Protein AF-A0A959G3I7-F1 (afdb_monomer)

Nearest PDB structures (foldseek):
  6gts-assembly1_C-2  TM=4.279E-01  e=1.284E+00  Escherichia coli
  2k5j-assembly1_B  TM=5.440E-01  e=3.420E+00  Shigella flexneri 5 str. 8401
  6sbx-assembly1_C  TM=5.946E-01  e=5.582E+00  Myxococcus xanthus

Radius of gyration: 24.96 Å; Cα contacts (8 Å, |Δi|>4): 15; chains: 1; bounding box: 58×36×46 Å

Solvent-accessible surface area (backbone atoms only — not comparable to full-atom values): 4941 Å² total; per-residue (Å²): 138,89,76,60,67,71,57,53,54,53,47,45,53,50,21,56,76,70,76,43,55,51,66,58,58,51,50,54,51,51,51,51,53,52,51,58,70,68,38,72,70,68,78,76,64,49,72,67,57,52,70,48,58,80,74,58,80,80,78,61,94,87,61,55,72,64,63,55,50,52,51,54,49,44,62,70,72,75,107

Mean predicted aligned error: 14.55 Å

Secondary structure (DSSP, 8-state):
----HHHHHHHHHHHHHTTS-HHHHHHHHHHHHHHHHT--------HHHHHHTTTSPPPPTTS-HHHHHHHHHHHHH--

pLDDT: mean 82.51, std 12.52, range [51.88, 96.75]

Structure (mmCIF, N/CA/C/O backbone):
data_AF-A0A959G3I7-F1
#
_entry.id   AF-A0A959G3I7-F1
#
loop_
_atom_site.group_PDB
_atom_site.id
_atom_site.type_symbol
_atom_site.label_atom_id
_atom_site.label_alt_id
_atom_site.label_comp_id
_atom_site.label_asym_id
_atom_site.label_entity_id
_atom_site.label_seq_id
_atom_site.pdbx_PDB_ins_code
_atom_site.Cartn_x
_atom_site.Cartn_y
_atom_site.Cartn_z
_atom_site.occupancy
_atom_site.B_iso_or_equiv
_atom_site.auth_seq_id
_atom_site.auth_comp_id
_atom_site.auth_asym_id
_atom_site.auth_atom_id
_atom_site.pdbx_PDB_model_num
ATOM 1 N N . LEU A 1 1 ? -13.673 16.860 8.428 1.00 69.56 1 LEU A N 1
ATOM 2 C CA . LEU A 1 1 ? -14.506 15.799 7.819 1.00 69.56 1 LEU A CA 1
ATOM 3 C C . LEU A 1 1 ? -15.751 15.615 8.673 1.00 69.56 1 LEU A C 1
ATOM 5 O O . LEU A 1 1 ? -15.595 15.448 9.876 1.00 69.56 1 LEU A O 1
ATOM 9 N N . ASN A 1 2 ? -16.940 15.629 8.073 1.00 84.06 2 ASN A N 1
ATOM 10 C CA . ASN A 1 2 ? -18.166 15.184 8.737 1.00 84.06 2 ASN A CA 1
ATOM 11 C C . ASN A 1 2 ? -18.532 13.808 8.180 1.00 84.06 2 ASN A C 1
ATOM 13 O O . ASN A 1 2 ? -18.572 13.635 6.966 1.00 84.06 2 ASN A O 1
ATOM 17 N N . MET A 1 3 ? -18.762 12.839 9.062 1.00 85.31 3 MET A N 1
ATOM 18 C CA . MET A 1 3 ? -19.196 11.490 8.700 1.00 85.31 3 MET A CA 1
ATOM 19 C C . MET A 1 3 ? -20.377 11.085 9.573 1.00 85.31 3 MET A C 1
ATOM 21 O O . MET A 1 3 ? -20.492 11.529 10.718 1.00 85.31 3 MET A O 1
ATOM 25 N N . ASP A 1 4 ? -21.226 10.216 9.039 1.00 94.62 4 ASP A N 1
ATOM 26 C CA . ASP A 1 4 ? -22.338 9.632 9.779 1.00 94.62 4 ASP A CA 1
ATOM 27 C C . ASP A 1 4 ? -21.828 8.807 10.978 1.00 94.62 4 ASP A C 1
ATOM 29 O O . ASP A 1 4 ? -20.870 8.033 10.862 1.00 94.62 4 ASP A O 1
ATOM 33 N N . ARG A 1 5 ? -22.473 8.956 12.143 1.00 93.75 5 ARG A N 1
ATOM 34 C CA . ARG A 1 5 ? -22.119 8.205 13.359 1.00 93.75 5 ARG A CA 1
ATOM 35 C C . ARG A 1 5 ? -22.234 6.694 13.161 1.00 93.75 5 ARG A C 1
ATOM 37 O O . ARG A 1 5 ? -21.373 5.965 13.643 1.00 93.75 5 ARG A O 1
ATOM 44 N N . SER A 1 6 ? -23.239 6.231 12.419 1.00 95.69 6 SER A N 1
ATOM 45 C CA . SER A 1 6 ? -23.436 4.807 12.124 1.00 95.69 6 SER A CA 1
ATOM 46 C C . SER A 1 6 ? -22.248 4.213 11.360 1.00 95.69 6 SER A C 1
ATOM 48 O O . SER A 1 6 ? -21.789 3.111 11.671 1.00 95.69 6 SER A O 1
ATOM 50 N N . VAL A 1 7 ? -21.680 4.984 10.429 1.00 94.38 7 VAL A N 1
ATOM 51 C CA . VAL A 1 7 ? -20.490 4.606 9.658 1.00 94.38 7 VAL A CA 1
ATOM 52 C C . VAL A 1 7 ? -19.253 4.578 10.555 1.00 94.38 7 VAL A C 1
ATOM 54 O O . VAL A 1 7 ? -18.473 3.626 10.497 1.00 94.38 7 VAL A O 1
ATOM 57 N N . VAL A 1 8 ? -19.089 5.576 11.433 1.00 93.19 8 VAL A N 1
ATOM 58 C CA . VAL A 1 8 ? -17.980 5.614 12.404 1.00 93.19 8 VAL A CA 1
ATOM 59 C C . VAL A 1 8 ? -18.007 4.389 13.321 1.00 93.19 8 VAL A C 1
ATOM 61 O O . VAL A 1 8 ? -16.964 3.779 13.565 1.00 93.19 8 VAL A O 1
ATOM 64 N N . ASP A 1 9 ? -19.181 3.999 13.812 1.00 95.25 9 ASP A N 1
ATOM 65 C CA . ASP A 1 9 ? -19.318 2.863 14.724 1.00 95.25 9 ASP A CA 1
ATOM 66 C C . ASP A 1 9 ? -19.043 1.522 14.032 1.00 95.25 9 ASP A C 1
ATOM 68 O O . ASP A 1 9 ? -18.355 0.664 14.596 1.00 95.25 9 ASP A O 1
ATOM 72 N N . ALA A 1 10 ? -19.509 1.348 12.793 1.00 95.25 10 ALA A N 1
ATOM 73 C CA . ALA A 1 10 ? -19.179 0.178 11.982 1.00 95.25 10 ALA A CA 1
ATOM 74 C C . ALA A 1 10 ? -17.666 0.082 11.720 1.00 95.25 10 ALA A C 1
ATOM 76 O O . ALA A 1 10 ? -17.060 -0.975 11.918 1.00 95.25 10 ALA A O 1
ATOM 77 N N . ALA A 1 11 ? -17.030 1.201 11.367 1.00 94.19 11 ALA A N 1
ATOM 78 C CA . ALA A 1 11 ? -15.598 1.249 11.101 1.00 94.19 11 ALA A CA 1
ATOM 79 C C . ALA A 1 11 ? -14.758 0.965 12.360 1.00 94.19 11 ALA A C 1
ATOM 81 O O . ALA A 1 11 ? -13.763 0.245 12.287 1.00 94.19 11 ALA A O 1
ATOM 82 N N . LYS A 1 12 ? -15.174 1.450 13.541 1.00 94.88 12 LYS A N 1
ATOM 83 C CA . LYS A 1 12 ? -14.524 1.110 14.822 1.00 94.88 12 LYS A CA 1
ATOM 84 C C . LYS A 1 12 ? -14.613 -0.383 15.141 1.00 94.88 12 LYS A C 1
ATOM 86 O O . LYS A 1 12 ? -13.627 -0.957 15.604 1.00 94.88 12 LYS A O 1
ATOM 91 N N . LYS A 1 13 ? -15.769 -1.017 14.898 1.00 96.75 13 LYS A N 1
ATOM 92 C CA . LYS A 1 13 ? -15.938 -2.471 15.081 1.00 96.75 13 LYS A CA 1
ATOM 93 C C . LYS A 1 13 ? -14.994 -3.250 14.170 1.00 96.75 13 LYS A C 1
ATOM 95 O O . LYS A 1 13 ? -14.286 -4.132 14.653 1.00 96.75 13 LYS A O 1
ATOM 100 N N . TYR A 1 14 ? -14.934 -2.871 12.895 1.00 96.00 14 TYR A N 1
ATOM 101 C CA . TYR A 1 14 ? -14.011 -3.464 11.932 1.00 96.00 14 TYR A CA 1
ATOM 102 C C . TYR A 1 14 ? -12.550 -3.305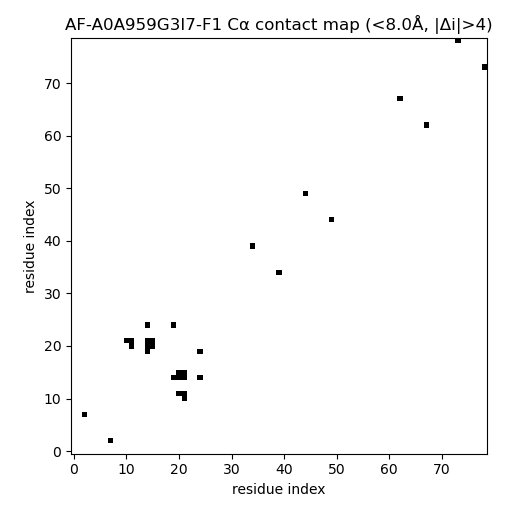 12.376 1.00 96.00 14 TYR A C 1
ATOM 104 O O . TYR A 1 14 ? -11.837 -4.299 12.512 1.00 96.00 14 TYR A O 1
ATOM 112 N N . ALA A 1 15 ? -12.133 -2.082 12.716 1.00 96.25 15 ALA A N 1
ATOM 113 C CA . ALA A 1 15 ? -10.774 -1.788 13.162 1.00 96.25 15 ALA A CA 1
ATOM 114 C C . ALA A 1 15 ? -10.372 -2.660 14.365 1.00 96.25 15 ALA A C 1
ATOM 116 O O . ALA A 1 15 ? -9.344 -3.341 14.328 1.00 96.25 15 ALA A O 1
ATOM 117 N N . LYS A 1 16 ? -11.250 -2.758 15.373 1.00 95.31 16 LYS A N 1
ATOM 118 C CA . LYS A 1 16 ? -11.040 -3.614 16.546 1.00 95.31 16 LYS A CA 1
ATOM 119 C C . LYS A 1 16 ? -10.909 -5.095 16.176 1.00 95.31 16 LYS A C 1
ATOM 121 O O . LYS A 1 16 ? -10.013 -5.751 16.695 1.00 95.31 16 LYS A O 1
ATOM 126 N N . SER A 1 17 ? -11.750 -5.609 15.272 1.00 95.75 17 SER A N 1
ATOM 127 C CA . SER A 1 17 ? -11.648 -7.001 14.798 1.00 95.75 17 SER A CA 1
ATOM 128 C C . SER A 1 17 ? -10.367 -7.279 14.006 1.00 95.75 17 SER A C 1
ATOM 130 O O . SER A 1 17 ? -9.825 -8.373 14.092 1.00 95.75 17 SER A O 1
ATOM 132 N N . SER A 1 18 ? -9.843 -6.274 13.298 1.00 90.94 18 SER A N 1
ATOM 133 C CA . SER A 1 18 ? -8.570 -6.356 12.573 1.00 90.94 18 SER A CA 1
ATOM 134 C C . SER A 1 18 ? -7.328 -6.114 13.445 1.00 90.94 18 SER A C 1
ATOM 136 O O . SER A 1 18 ? -6.215 -6.167 12.933 1.00 90.94 18 SER A O 1
ATOM 138 N N . GLY A 1 19 ? -7.492 -5.812 14.741 1.00 94.69 19 GLY A N 1
ATOM 139 C CA . GLY A 1 19 ? -6.380 -5.483 15.642 1.00 94.69 19 GLY A CA 1
ATOM 140 C C . GLY A 1 19 ? -5.693 -4.146 15.335 1.00 94.69 19 GLY A C 1
ATOM 141 O O . GLY A 1 19 ? -4.538 -3.948 15.703 1.00 94.69 19 GLY A O 1
ATOM 142 N N . ARG A 1 20 ? -6.380 -3.222 14.655 1.00 94.56 20 ARG A N 1
ATOM 143 C CA . ARG A 1 20 ? -5.838 -1.925 14.222 1.00 94.56 20 ARG A CA 1
ATOM 144 C C . ARG A 1 20 ? -6.657 -0.770 14.784 1.00 94.56 20 ARG A C 1
ATOM 146 O O . ARG A 1 20 ? -7.839 -0.913 15.093 1.00 94.56 20 ARG A O 1
ATOM 153 N N . SER A 1 21 ? -6.046 0.408 14.901 1.00 95.81 21 SER A N 1
ATOM 154 C CA . SER A 1 21 ? -6.794 1.631 15.198 1.00 95.81 21 SER A CA 1
ATOM 155 C C . SER A 1 21 ? -7.525 2.124 13.947 1.00 95.81 21 SER A C 1
ATOM 157 O O . SER A 1 21 ? -7.022 2.014 12.828 1.00 95.81 21 SER A O 1
ATOM 159 N N . LEU A 1 22 ? -8.712 2.711 14.136 1.00 93.25 22 LEU A N 1
ATOM 160 C CA . LEU A 1 22 ? -9.458 3.325 13.034 1.00 93.25 22 LEU A CA 1
ATOM 161 C C . LEU A 1 22 ? -8.639 4.438 12.361 1.00 93.25 22 LEU A C 1
ATOM 163 O O . LEU A 1 22 ? -8.647 4.553 11.141 1.00 93.25 22 LEU A O 1
ATOM 167 N N . SER A 1 23 ? -7.896 5.219 13.149 1.00 94.00 23 SER A N 1
ATOM 168 C CA . SER A 1 23 ? -7.011 6.265 12.634 1.00 94.00 23 SER A CA 1
ATOM 169 C C . SER A 1 23 ? -5.937 5.711 11.700 1.00 94.00 23 SER A C 1
ATOM 171 O O . SER A 1 23 ? -5.746 6.281 10.635 1.00 94.00 23 SER A O 1
ATOM 173 N N . SER A 1 24 ? -5.307 4.579 12.037 1.00 94.19 24 SER A N 1
ATOM 174 C CA . SER A 1 24 ? -4.285 3.956 11.183 1.00 94.19 24 SER A CA 1
ATOM 175 C C . SER A 1 24 ? -4.854 3.490 9.842 1.00 94.19 24 SER A C 1
ATOM 177 O O . SER A 1 24 ? -4.224 3.687 8.809 1.00 94.19 24 SER A O 1
ATOM 179 N N . ILE A 1 25 ? -6.059 2.910 9.836 1.00 94.31 25 ILE A N 1
ATOM 180 C CA . ILE A 1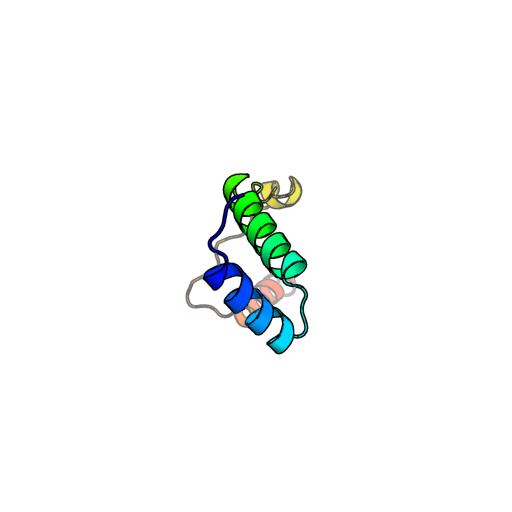 25 ? -6.712 2.463 8.594 1.00 94.31 25 ILE A CA 1
ATOM 181 C C . ILE A 1 25 ? -7.018 3.659 7.682 1.00 94.31 25 ILE A C 1
ATOM 183 O O . ILE A 1 25 ? -6.775 3.602 6.479 1.00 94.31 25 ILE A O 1
ATOM 187 N N . VAL A 1 26 ? -7.543 4.744 8.256 1.00 93.56 26 VAL A N 1
ATOM 188 C CA . VAL A 1 26 ? -7.868 5.963 7.502 1.00 93.56 26 VAL A CA 1
ATOM 189 C C . VAL A 1 26 ? -6.600 6.647 6.993 1.00 93.56 26 VAL A C 1
ATOM 191 O O . VAL A 1 26 ? -6.564 7.081 5.846 1.00 93.56 26 VAL A O 1
ATOM 194 N N . GLU A 1 27 ? -5.555 6.721 7.815 1.00 94.06 27 GLU A N 1
ATOM 195 C CA . GLU A 1 27 ? -4.269 7.310 7.444 1.00 94.06 27 GLU A CA 1
ATOM 196 C C . GLU A 1 27 ? -3.636 6.590 6.247 1.00 94.06 27 GLU A C 1
ATOM 198 O O . GLU A 1 27 ? -3.241 7.245 5.284 1.00 94.06 27 GLU A O 1
ATOM 203 N N . ASP A 1 28 ? -3.588 5.256 6.267 1.00 93.12 28 ASP A N 1
ATOM 204 C CA . ASP A 1 28 ? -3.038 4.467 5.160 1.00 93.12 28 ASP A CA 1
ATOM 205 C C . ASP A 1 28 ? -3.819 4.678 3.860 1.00 93.12 28 ASP A C 1
ATOM 207 O O . ASP A 1 28 ? -3.229 4.812 2.786 1.00 93.12 28 ASP A O 1
ATOM 211 N N . TYR A 1 29 ? -5.148 4.744 3.951 1.00 91.44 29 TYR A N 1
ATOM 212 C CA . TYR A 1 29 ? -5.997 4.999 2.792 1.00 91.44 29 TYR A CA 1
ATOM 213 C C . TYR A 1 29 ? -5.770 6.401 2.214 1.00 91.44 29 TYR A C 1
ATOM 215 O O . TYR A 1 29 ? -5.612 6.552 1.005 1.00 91.44 29 TYR A O 1
ATOM 223 N N . LEU A 1 30 ? -5.682 7.425 3.066 1.00 92.06 30 LEU A N 1
ATOM 224 C CA . LEU A 1 30 ? -5.385 8.788 2.622 1.00 92.06 30 LEU A CA 1
ATOM 225 C C . LEU A 1 30 ? -3.985 8.887 1.997 1.00 92.06 30 LEU A C 1
ATOM 227 O O . LEU A 1 30 ? -3.836 9.538 0.968 1.00 92.06 30 LEU A O 1
ATOM 231 N N . LYS A 1 31 ? -2.977 8.196 2.550 1.00 89.38 31 LYS A N 1
ATOM 232 C CA . LYS A 1 31 ? -1.638 8.100 1.937 1.00 89.38 31 LYS A CA 1
ATOM 233 C C . LYS A 1 31 ? -1.696 7.487 0.539 1.00 89.38 31 LYS A C 1
ATOM 235 O O . LYS A 1 31 ? -1.030 7.990 -0.359 1.00 89.38 31 LYS A O 1
ATOM 240 N N . LEU A 1 32 ? -2.484 6.427 0.345 1.00 87.62 32 LEU A N 1
ATOM 241 C CA . LEU A 1 32 ? -2.682 5.801 -0.967 1.00 87.62 32 LEU A CA 1
ATOM 242 C C . LEU A 1 32 ? -3.323 6.764 -1.973 1.00 87.62 32 LEU A C 1
ATOM 244 O O . LEU A 1 32 ? -2.827 6.872 -3.093 1.00 87.62 32 LEU A O 1
ATOM 248 N N . LEU A 1 33 ? -4.374 7.482 -1.568 1.00 85.00 33 LEU A N 1
ATOM 249 C CA . LEU A 1 33 ? -5.049 8.454 -2.432 1.00 85.00 33 LEU A CA 1
ATOM 250 C C . LEU A 1 33 ? -4.117 9.601 -2.837 1.00 85.00 33 LEU A C 1
ATOM 252 O O . LEU A 1 33 ? -4.002 9.911 -4.018 1.00 85.00 33 LEU A O 1
ATOM 256 N N . VAL A 1 34 ? -3.388 10.173 -1.876 1.00 84.06 34 VAL A N 1
ATOM 257 C CA . VAL A 1 34 ? -2.433 11.258 -2.144 1.00 84.06 34 VAL A CA 1
ATOM 258 C C . VAL A 1 34 ? -1.269 10.769 -3.011 1.00 84.06 34 VAL A C 1
ATOM 260 O O . VAL A 1 34 ? -0.847 11.479 -3.918 1.00 84.06 34 VAL A O 1
ATOM 263 N N . LYS A 1 35 ? -0.782 9.540 -2.801 1.00 75.81 35 LYS A N 1
ATOM 264 C CA . LYS A 1 35 ? 0.268 8.936 -3.636 1.00 75.81 35 LYS A CA 1
ATOM 265 C C . LYS A 1 35 ? -0.193 8.685 -5.078 1.00 75.81 35 LYS A C 1
ATOM 267 O O . LYS A 1 35 ? 0.630 8.732 -5.981 1.00 75.81 35 LYS A O 1
ATOM 272 N N . GLN A 1 36 ? -1.478 8.404 -5.309 1.00 63.88 36 GLN A N 1
ATOM 273 C CA . GLN A 1 36 ? -2.029 8.320 -6.667 1.00 63.88 36 GLN A CA 1
ATOM 274 C C . GLN A 1 36 ? -2.211 9.702 -7.312 1.00 63.88 36 GLN A C 1
ATOM 276 O O . GLN A 1 36 ? -1.985 9.836 -8.512 1.00 63.88 36 GLN A O 1
ATOM 281 N N . GLU A 1 37 ? -2.611 10.718 -6.540 1.00 60.56 37 GLU A N 1
ATOM 282 C CA . GLU A 1 37 ? -2.826 12.084 -7.043 1.00 60.56 37 GLU A CA 1
ATOM 283 C C . GLU A 1 37 ? -1.534 12.859 -7.318 1.00 60.56 37 GLU A C 1
ATOM 285 O O . GLU A 1 37 ? -1.523 13.705 -8.209 1.00 60.56 37 GLU A O 1
ATOM 290 N N . GLN A 1 38 ? -0.427 12.551 -6.634 1.00 59.44 38 GLN A N 1
ATOM 291 C CA . GLN A 1 38 ? 0.888 13.164 -6.891 1.00 59.44 38 GLN A CA 1
ATOM 292 C C . GLN A 1 38 ? 1.515 12.747 -8.239 1.00 59.44 38 GLN A C 1
ATOM 294 O O . GLN A 1 38 ? 2.688 13.010 -8.500 1.00 59.44 38 GLN A O 1
ATOM 299 N N . GLY A 1 39 ? 0.721 12.129 -9.121 1.00 51.88 39 GLY A N 1
ATOM 300 C CA . GLY A 1 39 ? 1.205 11.349 -10.244 1.00 51.88 39 GLY A CA 1
ATOM 301 C C . GLY A 1 39 ? 1.886 10.094 -9.715 1.00 51.88 39 GLY A C 1
ATOM 302 O O . GLY A 1 39 ? 2.316 10.030 -8.564 1.00 51.88 39 GLY A O 1
ATOM 303 N N . ALA A 1 40 ? 2.035 9.073 -10.555 1.00 53.66 40 ALA A N 1
ATOM 304 C CA . ALA A 1 40 ? 3.176 8.199 -10.339 1.00 53.66 40 ALA A CA 1
ATOM 305 C C . ALA A 1 40 ? 4.365 9.152 -10.206 1.00 53.66 40 ALA A C 1
ATOM 307 O O . ALA A 1 40 ? 4.615 9.870 -11.177 1.00 53.66 40 ALA A O 1
ATOM 308 N N . GLU A 1 41 ? 5.012 9.243 -9.032 1.00 55.44 41 GLU A N 1
ATOM 309 C CA . GLU A 1 41 ? 6.371 9.777 -8.976 1.00 55.44 41 GLU A CA 1
ATOM 310 C C . GLU A 1 41 ? 7.031 9.115 -10.164 1.00 55.44 41 GLU A C 1
ATOM 312 O O . GLU A 1 41 ? 7.064 7.878 -10.221 1.00 55.44 41 GLU A O 1
ATOM 317 N N . SER A 1 42 ? 7.317 9.915 -11.197 1.00 56.59 42 SER A N 1
ATOM 318 C CA . SER A 1 42 ? 7.850 9.409 -12.446 1.00 56.59 42 SER A CA 1
ATOM 319 C C . SER A 1 42 ? 8.981 8.531 -11.992 1.00 56.59 42 SER A C 1
ATOM 321 O O . SER A 1 42 ? 9.861 9.056 -11.317 1.00 56.59 42 SER A O 1
ATOM 323 N N . PHE A 1 43 ? 8.870 7.214 -12.195 1.00 59.19 43 PHE A N 1
ATOM 324 C CA . PHE A 1 43 ? 9.908 6.292 -11.773 1.00 59.19 43 PHE A CA 1
ATOM 325 C C . PHE A 1 43 ? 11.176 6.873 -12.379 1.00 59.19 43 PHE A C 1
ATOM 327 O O . PHE A 1 43 ? 11.309 6.868 -13.605 1.00 59.19 43 PHE A O 1
ATOM 334 N N . GLU A 1 44 ? 11.992 7.537 -11.555 1.00 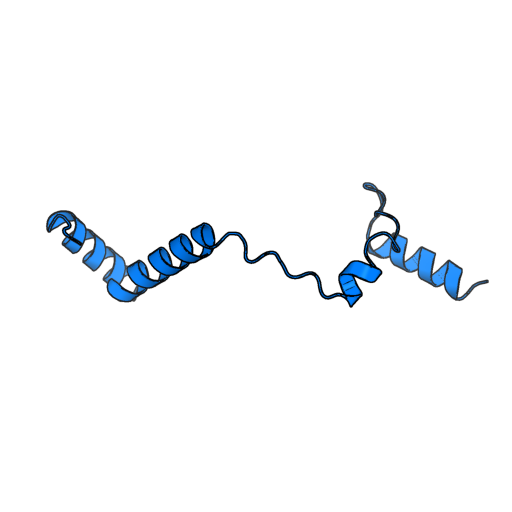63.97 44 GLU A N 1
ATOM 335 C CA . GLU A 1 44 ? 13.101 8.321 -12.065 1.00 63.97 44 GLU A CA 1
ATOM 336 C C . GLU A 1 44 ? 14.110 7.273 -12.476 1.00 63.97 44 GLU A C 1
ATOM 338 O O . GLU A 1 44 ? 14.837 6.696 -11.666 1.00 63.97 44 GLU A O 1
ATOM 343 N N . ILE A 1 45 ? 14.058 6.933 -13.760 1.00 69.81 45 ILE A N 1
ATOM 344 C CA . ILE A 1 45 ? 15.004 6.029 -14.368 1.00 69.81 45 ILE A CA 1
ATOM 345 C C . ILE A 1 45 ? 16.352 6.709 -14.164 1.00 69.81 45 ILE A C 1
ATOM 347 O O . ILE A 1 45 ? 16.604 7.769 -14.736 1.00 69.81 45 ILE A O 1
ATOM 351 N N . SER A 1 46 ? 17.201 6.110 -13.324 1.00 80.88 46 SER A N 1
ATOM 352 C CA . SER A 1 46 ? 18.565 6.591 -13.106 1.00 80.88 46 SER A CA 1
ATOM 353 C C .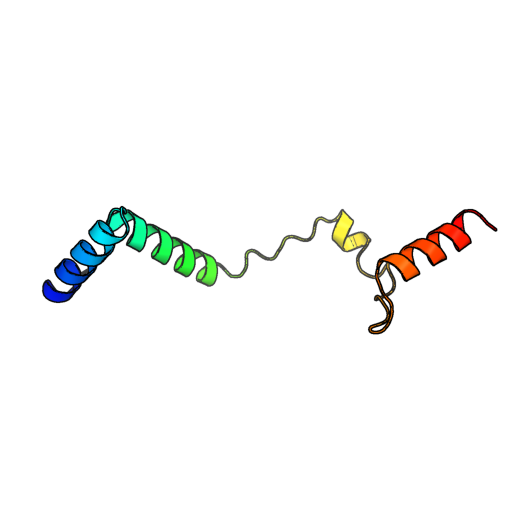 SER A 1 46 ? 19.213 6.921 -14.458 1.00 80.88 46 SER A C 1
ATOM 355 O O . SER A 1 46 ? 19.036 6.139 -15.398 1.00 80.88 46 SER A O 1
ATOM 357 N N . PRO A 1 47 ? 19.995 8.012 -14.583 1.00 79.19 47 PRO A N 1
ATOM 358 C CA . PRO A 1 47 ? 20.659 8.371 -15.838 1.00 79.19 47 PRO A CA 1
ATOM 359 C C . PRO A 1 47 ? 21.434 7.206 -16.471 1.00 79.19 47 PRO A C 1
ATOM 361 O O . PRO A 1 47 ? 21.488 7.085 -17.692 1.00 79.19 47 PRO A O 1
ATOM 364 N N . LEU A 1 48 ? 21.975 6.306 -15.639 1.00 81.12 48 LEU A N 1
ATOM 365 C CA . LEU A 1 48 ? 22.624 5.071 -16.077 1.00 81.12 48 LEU A CA 1
ATOM 366 C C . LEU A 1 48 ? 21.637 4.069 -16.693 1.00 81.12 48 LEU A C 1
ATOM 368 O O . LEU A 1 48 ? 21.914 3.474 -17.724 1.00 81.12 48 LEU A O 1
ATOM 372 N N . VAL A 1 49 ? 20.480 3.860 -16.071 1.00 79.44 49 VAL A N 1
ATOM 373 C CA . VAL A 1 49 ? 19.452 2.964 -16.618 1.00 79.44 49 VAL A CA 1
ATOM 374 C C . VAL A 1 49 ? 18.868 3.555 -17.905 1.00 79.44 49 VAL A C 1
ATOM 376 O O . VAL A 1 49 ? 18.604 2.812 -18.845 1.00 79.44 49 VAL A O 1
ATOM 379 N N . HIS A 1 50 ? 18.740 4.883 -17.991 1.00 80.25 50 HIS A N 1
ATOM 380 C CA . HIS A 1 50 ? 18.291 5.569 -19.201 1.00 80.25 50 HIS A CA 1
ATOM 381 C C . HIS A 1 50 ? 19.307 5.438 -20.342 1.00 80.25 50 HIS A C 1
ATOM 383 O O . HIS A 1 50 ? 18.915 5.165 -21.470 1.00 80.25 50 HIS A O 1
ATOM 389 N N . SER A 1 51 ? 20.611 5.552 -20.062 1.00 81.88 51 SER A N 1
ATOM 390 C CA . SER A 1 51 ? 21.653 5.369 -21.084 1.00 81.88 51 SER A CA 1
ATOM 391 C C . SER A 1 51 ? 21.779 3.922 -21.572 1.00 81.88 51 SER A C 1
ATOM 393 O O . SER A 1 51 ? 22.205 3.687 -22.701 1.00 81.88 51 SER A O 1
ATOM 395 N N . LEU A 1 52 ? 21.383 2.951 -20.746 1.00 81.56 52 LEU A N 1
ATOM 396 C CA . LEU A 1 52 ? 21.293 1.537 -21.118 1.00 81.56 52 LEU A CA 1
ATOM 397 C C . LEU A 1 52 ? 19.968 1.186 -21.820 1.00 81.56 52 LEU A C 1
ATOM 399 O O . LEU A 1 52 ? 19.860 0.116 -22.428 1.00 81.56 52 LEU A O 1
ATOM 403 N N . TRP A 1 53 ? 18.960 2.063 -21.761 1.00 75.25 53 TRP A N 1
ATOM 404 C CA . TRP A 1 53 ? 17.662 1.843 -22.391 1.00 75.25 53 TRP A CA 1
ATOM 405 C C . TRP A 1 53 ? 17.823 1.808 -23.916 1.00 75.25 53 TRP A C 1
ATOM 407 O O . TRP A 1 53 ? 18.289 2.759 -24.534 1.00 75.25 53 TRP A O 1
ATOM 417 N N . GLY A 1 54 ? 17.458 0.687 -24.541 1.00 68.81 54 GLY A N 1
ATOM 418 C CA . GLY A 1 54 ? 17.647 0.465 -25.981 1.00 68.81 54 GLY A CA 1
ATOM 419 C C . GLY A 1 54 ? 19.029 -0.070 -26.382 1.00 68.81 54 GLY A C 1
ATOM 420 O O . GLY A 1 54 ? 19.183 -0.532 -27.511 1.00 68.81 54 GLY A O 1
ATOM 421 N N . ALA A 1 55 ? 20.010 -0.098 -25.470 1.00 76.19 55 ALA A N 1
ATOM 422 C CA . ALA A 1 55 ? 21.271 -0.819 -25.688 1.00 76.19 55 ALA A CA 1
ATOM 423 C C . ALA A 1 55 ? 21.081 -2.346 -25.608 1.00 76.19 55 ALA A C 1
ATOM 425 O O . ALA A 1 55 ? 21.850 -3.113 -26.189 1.00 76.19 55 ALA A O 1
ATOM 426 N N . VAL A 1 56 ? 20.039 -2.792 -24.901 1.00 71.56 56 VAL A N 1
ATOM 427 C CA . VAL A 1 56 ? 19.658 -4.202 -24.781 1.00 71.56 56 VAL A CA 1
ATOM 428 C C . VAL A 1 56 ? 18.526 -4.503 -25.761 1.00 71.56 56 VAL A C 1
ATOM 430 O O . VAL A 1 56 ? 17.529 -3.781 -25.813 1.00 71.56 56 VAL A O 1
ATOM 433 N N . LYS A 1 57 ? 18.671 -5.577 -26.545 1.00 71.50 57 LYS A N 1
ATOM 434 C CA . LYS A 1 57 ? 17.609 -6.042 -27.446 1.00 71.50 57 LYS A CA 1
ATOM 435 C C . LYS A 1 57 ? 16.430 -6.581 -26.626 1.00 71.50 57 LYS A C 1
ATOM 437 O O . LYS A 1 57 ? 16.675 -7.273 -25.635 1.00 71.50 57 LYS A O 1
ATOM 442 N N . PRO A 1 58 ? 15.177 -6.305 -27.031 1.00 68.62 58 PRO A N 1
ATOM 443 C CA . PRO A 1 58 ? 14.015 -6.867 -26.361 1.00 68.62 58 PRO A CA 1
ATOM 444 C C . PRO A 1 58 ? 14.094 -8.394 -26.366 1.00 68.62 58 PRO A C 1
ATOM 446 O O . PRO A 1 58 ? 14.551 -9.012 -27.333 1.00 68.62 58 PRO A O 1
ATOM 449 N N . MET A 1 59 ? 13.679 -8.984 -25.249 1.00 67.69 59 MET A N 1
ATOM 450 C CA . MET A 1 59 ? 13.654 -10.427 -25.092 1.00 67.69 59 MET A CA 1
ATOM 451 C C . MET A 1 59 ? 12.634 -11.022 -26.073 1.00 67.69 59 MET A C 1
ATOM 453 O O . MET A 1 59 ? 11.521 -10.505 -26.146 1.00 67.69 59 MET A O 1
ATOM 457 N N . PRO A 1 60 ? 12.974 -12.077 -26.833 1.00 72.94 60 PRO A N 1
ATOM 458 C CA . PRO A 1 60 ? 11.994 -12.760 -27.664 1.00 72.94 60 PRO A CA 1
ATOM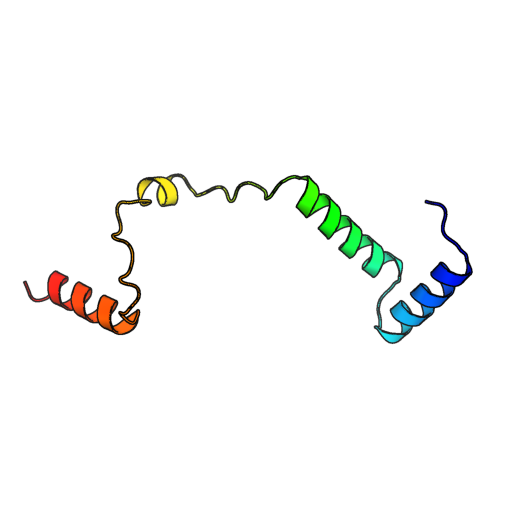 459 C C . PRO A 1 60 ? 10.887 -13.348 -26.784 1.00 72.94 60 PRO A C 1
ATOM 461 O O . PRO A 1 60 ? 11.193 -14.067 -25.833 1.00 72.94 60 PRO A O 1
ATOM 464 N N . ASP A 1 61 ? 9.623 -13.105 -27.140 1.00 69.88 61 ASP A N 1
ATOM 465 C CA . ASP A 1 61 ? 8.441 -13.503 -26.352 1.00 69.88 61 ASP A CA 1
ATOM 466 C C . ASP A 1 61 ? 8.373 -15.010 -26.034 1.00 69.88 61 ASP A C 1
ATOM 468 O O . ASP A 1 61 ? 7.691 -15.432 -25.104 1.00 69.88 61 ASP A O 1
ATOM 472 N N . ALA A 1 62 ? 9.087 -15.831 -26.807 1.00 70.62 62 ALA A N 1
ATOM 473 C CA . ALA A 1 62 ? 9.058 -17.287 -26.726 1.00 70.62 62 ALA A CA 1
ATOM 474 C C . ALA A 1 62 ? 10.271 -17.919 -26.021 1.00 70.62 62 ALA A C 1
ATOM 476 O O . ALA A 1 62 ? 10.310 -19.142 -25.905 1.00 70.62 62 ALA A O 1
ATOM 477 N N . LYS A 1 63 ? 11.275 -17.140 -25.590 1.00 72.25 63 LYS A N 1
ATOM 478 C CA . LYS A 1 63 ? 12.520 -17.701 -25.039 1.00 72.25 63 LYS A CA 1
ATOM 479 C C . LYS A 1 63 ? 12.603 -17.519 -23.532 1.00 72.25 63 LYS A C 1
ATOM 481 O O . LYS A 1 63 ? 12.393 -16.424 -23.021 1.00 72.25 63 LYS A O 1
ATOM 486 N N . GLY A 1 64 ? 12.928 -18.589 -22.809 1.00 82.69 64 GLY A N 1
ATOM 487 C CA . GLY A 1 64 ? 13.098 -18.527 -21.360 1.00 82.69 64 GLY A CA 1
ATOM 488 C C . GLY A 1 64 ? 14.343 -17.728 -20.960 1.00 82.69 64 GLY A C 1
ATOM 489 O O . GLY A 1 64 ? 15.351 -17.720 -21.665 1.00 82.69 64 GLY A O 1
ATOM 490 N N . TYR A 1 65 ? 14.308 -17.086 -19.786 1.00 81.25 65 TYR A N 1
ATOM 491 C CA . TYR A 1 65 ? 15.435 -16.289 -19.267 1.00 81.25 65 TYR A CA 1
ATOM 492 C C . TYR A 1 65 ? 16.744 -17.085 -19.188 1.00 81.25 65 TYR A C 1
ATOM 494 O O . TYR A 1 65 ? 17.801 -16.584 -19.566 1.00 81.25 65 TYR A O 1
ATOM 502 N N . LYS A 1 66 ? 16.666 -18.343 -18.738 1.00 86.38 66 LYS A N 1
ATOM 503 C CA . LYS A 1 66 ? 17.835 -19.220 -18.585 1.00 86.38 66 LYS A CA 1
ATOM 504 C C . LYS A 1 66 ? 18.485 -19.573 -19.921 1.00 86.38 66 LYS A C 1
ATOM 506 O O . LYS A 1 66 ? 19.694 -19.450 -20.045 1.00 86.38 66 LYS A O 1
ATOM 511 N N . GLU A 1 67 ? 17.683 -19.940 -20.916 1.00 87.44 67 GLU A N 1
ATOM 512 C CA . GLU A 1 67 ? 18.170 -20.307 -22.253 1.00 87.44 67 GLU A CA 1
ATOM 513 C C . GLU A 1 67 ? 18.889 -19.132 -22.923 1.00 87.44 67 GLU A C 1
ATOM 515 O O . GLU A 1 67 ? 19.948 -19.292 -23.523 1.00 87.44 67 GLU A O 1
ATOM 520 N N . LEU A 1 68 ? 18.336 -17.924 -22.784 1.00 84.88 68 LEU A N 1
ATOM 521 C CA . LEU A 1 68 ? 18.948 -16.715 -23.329 1.00 84.88 68 LEU A CA 1
ATOM 522 C C . LEU A 1 68 ? 20.262 -16.366 -22.611 1.00 84.88 68 LEU A C 1
ATOM 524 O O . LEU A 1 68 ? 21.228 -15.964 -23.255 1.00 84.88 68 LEU A O 1
ATOM 528 N N . LEU A 1 69 ? 20.319 -16.560 -21.289 1.00 85.81 69 LEU A N 1
ATOM 529 C CA . LEU A 1 69 ? 21.538 -16.359 -20.508 1.00 85.81 69 LEU A CA 1
ATOM 530 C C . LEU A 1 69 ? 22.646 -17.339 -20.918 1.00 85.81 69 LEU A C 1
ATOM 532 O O . LEU A 1 69 ? 23.783 -16.919 -21.122 1.00 85.81 69 LEU A O 1
ATOM 536 N N . GLU A 1 70 ? 22.323 -18.624 -21.059 1.00 89.69 70 GLU A N 1
ATOM 537 C CA . GLU A 1 70 ? 23.276 -19.657 -21.480 1.00 89.69 70 GLU A CA 1
ATOM 538 C C . GLU A 1 70 ? 23.864 -19.357 -22.864 1.00 89.69 70 GLU A C 1
ATOM 540 O O . GLU A 1 70 ? 25.079 -19.435 -23.049 1.00 89.69 70 GLU A O 1
ATOM 545 N N . GLU A 1 71 ? 23.033 -18.933 -23.817 1.00 88.38 71 GLU A N 1
ATOM 546 C CA . GLU A 1 71 ? 23.489 -18.578 -25.162 1.00 88.38 71 GLU A CA 1
ATOM 547 C C . GLU A 1 71 ? 24.410 -17.359 -25.194 1.00 88.38 71 GLU A C 1
ATOM 549 O O . GLU A 1 71 ? 25.427 -17.375 -25.890 1.00 88.38 71 GLU A O 1
ATOM 554 N N . GLU A 1 72 ? 24.080 -16.290 -24.469 1.00 87.31 72 GLU A N 1
ATOM 555 C CA . GLU A 1 72 ? 24.921 -15.090 -24.443 1.00 87.31 72 GLU A CA 1
ATOM 556 C C . GLU A 1 72 ? 26.242 -15.338 -23.700 1.00 87.31 72 GLU A C 1
ATOM 558 O O . GLU A 1 72 ? 27.291 -14.839 -24.117 1.00 87.31 72 GLU A O 1
ATOM 563 N N . LEU A 1 73 ? 26.233 -16.172 -22.652 1.00 90.88 73 LEU A N 1
ATOM 564 C CA . LEU A 1 73 ? 27.459 -16.633 -21.999 1.00 90.88 73 LEU A CA 1
ATOM 565 C C . LEU A 1 73 ? 28.310 -17.471 -22.959 1.00 90.88 73 LEU A C 1
ATOM 567 O O . LEU A 1 73 ? 29.505 -17.209 -23.099 1.00 90.88 73 LEU A O 1
ATOM 571 N N . ALA A 1 74 ? 27.704 -18.416 -23.680 1.00 92.06 74 ALA A N 1
ATOM 572 C CA . ALA A 1 74 ? 28.402 -19.196 -24.695 1.00 92.06 74 ALA A CA 1
ATOM 573 C C . ALA A 1 74 ? 29.039 -18.283 -25.757 1.00 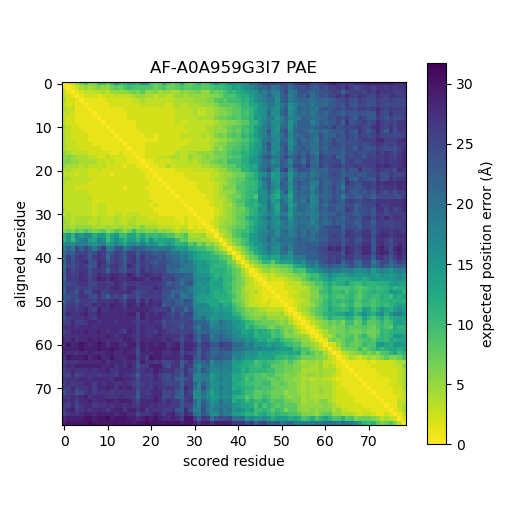92.06 74 ALA A C 1
ATOM 575 O O . ALA A 1 74 ? 30.232 -18.389 -26.021 1.00 92.06 74 ALA A O 1
ATOM 576 N N . LYS A 1 75 ? 28.299 -17.307 -26.299 1.00 88.31 75 LYS A N 1
ATOM 577 C CA . LYS A 1 75 ? 28.829 -16.339 -27.280 1.00 88.31 75 LYS A CA 1
ATOM 578 C C . LYS A 1 75 ? 29.981 -15.490 -26.747 1.00 88.31 75 LYS A C 1
ATOM 580 O O . LYS A 1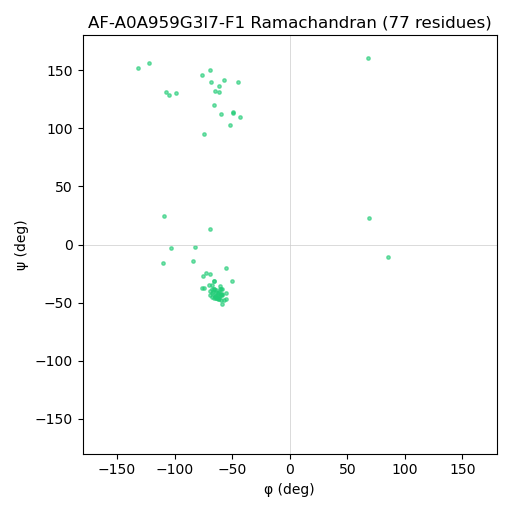 75 ? 30.859 -15.122 -27.522 1.00 88.31 75 LYS A O 1
ATOM 585 N N . LYS A 1 76 ? 29.958 -15.126 -25.464 1.00 90.69 76 LYS A N 1
ATOM 586 C CA . LYS A 1 76 ? 30.985 -14.277 -24.847 1.00 90.69 76 LYS A CA 1
ATOM 587 C C . LYS A 1 76 ? 32.285 -15.032 -24.571 1.00 90.69 76 LYS A C 1
ATOM 589 O O . LYS A 1 76 ? 33.350 -14.434 -24.684 1.00 90.69 76 LYS A O 1
ATOM 594 N N . TYR A 1 77 ? 32.192 -16.300 -24.170 1.00 92.06 77 TYR A N 1
ATOM 595 C CA . TYR A 1 77 ? 33.329 -17.069 -23.649 1.00 92.06 77 TYR A CA 1
ATOM 596 C C . TYR A 1 77 ? 33.819 -18.198 -24.569 1.00 92.06 77 TYR A C 1
ATOM 598 O O . TYR A 1 77 ? 34.919 -18.695 -24.354 1.00 92.06 77 TYR A O 1
ATOM 606 N N . LEU A 1 78 ? 33.038 -18.614 -25.571 1.00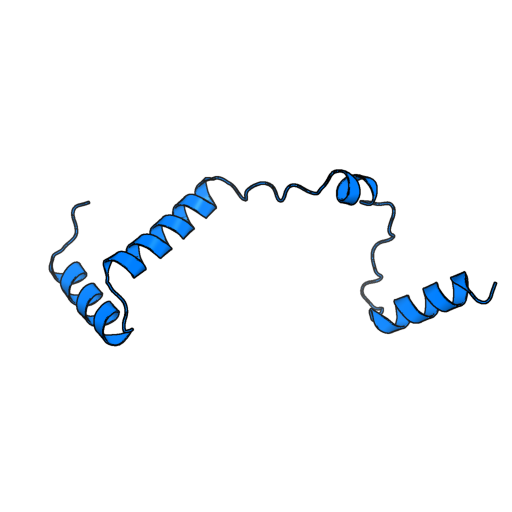 82.19 78 LEU A N 1
ATOM 607 C CA . LEU A 1 78 ? 33.391 -19.6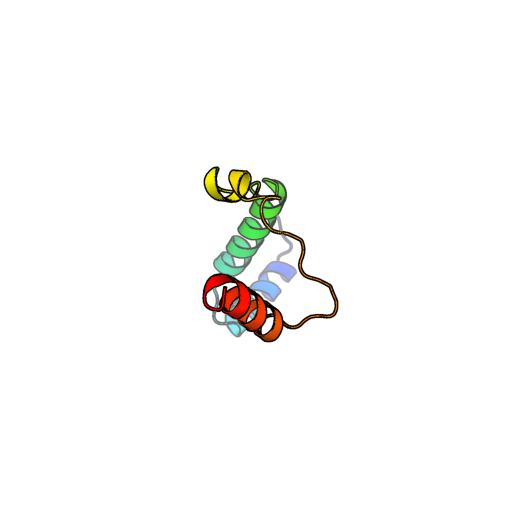84 -26.520 1.00 82.19 78 LEU A CA 1
ATOM 608 C C . LEU A 1 78 ? 33.689 -19.146 -27.931 1.00 82.19 78 LEU A C 1
ATOM 610 O O . LEU A 1 78 ? 33.524 -19.870 -28.913 1.00 82.19 78 LEU A O 1
ATOM 614 N N . LYS A 1 79 ? 34.097 -17.879 -28.039 1.00 56.56 79 LYS A N 1
ATOM 615 C CA . LYS A 1 79 ? 34.480 -17.232 -29.297 1.00 56.56 79 LYS A CA 1
ATOM 616 C C . LYS A 1 79 ? 35.973 -16.954 -29.348 1.00 56.56 79 LYS A C 1
ATOM 618 O O . LYS A 1 79 ? 36.519 -16.561 -28.294 1.00 56.56 79 LYS A O 1
#

Foldseek 3Di:
DDDDPVVVVVLCVVCVVVVHHSVVVVVVVVVVVVCVVVPVPPPPCPPVNVVCVVVDDDDDPPDDPVRVVVVVVCVVPVD

Sequence (79 aa):
LNMDRSVVDAAKKYAKSSGRSLSSIVEDYLKLLVKQEQGAESFEISPLVHSLWGAVKPMPDAKGYKELLEEELAKKYLK